Protein AF-A0A958AGR3-F1 (afdb_monomer_lite)

Foldseek 3Di:
DDDDDDDDDPDDDDDDDDDDDPDDPPPPPPPVPPPPPVVCQQLNVLVVVCVVVVHDLVNVCVVVVDDSQVNVCRNVVVPVSDDD

Structure (mmCIF, N/CA/C/O backbone):
data_AF-A0A958AGR3-F1
#
_entry.id   AF-A0A958AGR3-F1
#
loop_
_atom_site.group_PDB
_atom_site.id
_atom_site.type_symbol
_atom_site.label_atom_id
_atom_site.label_alt_id
_atom_site.label_comp_id
_atom_site.label_asym_id
_atom_site.label_entity_id
_atom_site.label_seq_id
_atom_site.pdbx_PDB_ins_code
_atom_site.Cartn_x
_atom_site.Cartn_y
_atom_site.Cartn_z
_atom_site.occupancy
_atom_site.B_iso_or_equiv
_atom_site.auth_seq_id
_atom_site.auth_comp_id
_atom_site.auth_asym_id
_atom_site.auth_atom_id
_atom_site.pdbx_PDB_model_num
ATOM 1 N N . MET A 1 1 ? 60.803 -60.811 -29.675 1.00 37.19 1 MET A N 1
ATOM 2 C CA . MET A 1 1 ? 60.960 -59.380 -30.015 1.00 37.19 1 MET A CA 1
ATOM 3 C C . MET A 1 1 ? 59.890 -59.010 -31.041 1.00 37.19 1 MET A C 1
ATOM 5 O O . MET A 1 1 ? 59.732 -59.745 -32.000 1.00 37.19 1 MET A O 1
ATOM 9 N N . PHE A 1 2 ? 59.124 -57.964 -30.706 1.00 49.03 2 PHE A N 1
ATOM 10 C CA . PHE A 1 2 ? 58.065 -57.174 -31.376 1.00 49.03 2 PHE A CA 1
ATOM 11 C C . PHE A 1 2 ? 57.514 -57.483 -32.790 1.00 49.03 2 PHE A C 1
ATOM 13 O O . PHE A 1 2 ? 58.268 -57.617 -33.743 1.00 49.03 2 PHE A O 1
ATOM 20 N N . ASN A 1 3 ? 56.178 -57.368 -32.915 1.00 34.12 3 ASN A N 1
ATOM 21 C CA . ASN A 1 3 ? 55.447 -56.765 -34.054 1.00 34.12 3 ASN A CA 1
ATOM 22 C C . ASN A 1 3 ? 54.087 -56.233 -33.529 1.00 34.12 3 ASN A C 1
ATOM 24 O O . ASN A 1 3 ? 53.392 -56.965 -32.832 1.00 34.12 3 ASN A O 1
ATOM 28 N N . LEU A 1 4 ? 53.826 -54.919 -33.483 1.00 41.56 4 LEU A N 1
ATOM 29 C CA . LEU A 1 4 ? 53.249 -53.995 -34.487 1.00 41.56 4 LEU A CA 1
ATOM 30 C C . LEU A 1 4 ? 51.822 -54.315 -34.995 1.00 41.56 4 LEU A C 1
ATOM 32 O O . LEU A 1 4 ? 51.606 -55.252 -35.747 1.00 41.56 4 LEU A O 1
ATOM 36 N N . THR A 1 5 ? 50.904 -53.448 -34.541 1.00 58.31 5 THR A N 1
ATOM 37 C CA . THR A 1 5 ? 49.686 -52.844 -35.131 1.00 58.31 5 THR A CA 1
ATOM 38 C C . THR A 1 5 ? 48.917 -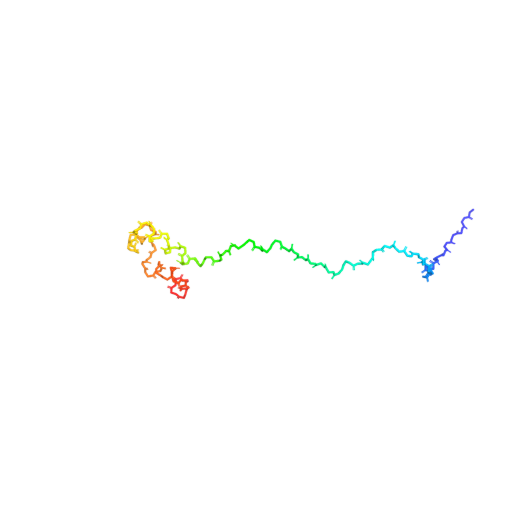53.574 -36.249 1.00 58.31 5 THR A C 1
ATOM 40 O O . THR A 1 5 ? 49.451 -53.952 -37.284 1.00 58.31 5 THR A O 1
ATOM 43 N N . SER A 1 6 ? 47.590 -53.623 -36.117 1.00 43.12 6 SER A N 1
ATOM 44 C CA . SER A 1 6 ? 46.709 -52.880 -37.031 1.00 43.12 6 SER A CA 1
ATOM 45 C C . SER A 1 6 ? 45.242 -52.960 -36.604 1.00 43.12 6 SER A C 1
ATOM 47 O O . SER A 1 6 ? 44.692 -54.005 -36.271 1.00 43.12 6 SER A O 1
ATOM 49 N N . SER A 1 7 ? 44.653 -51.769 -36.598 1.00 55.47 7 SER A N 1
ATOM 50 C CA . SER A 1 7 ? 43.235 -51.435 -36.597 1.00 55.47 7 SER A CA 1
ATOM 51 C C . SER A 1 7 ? 42.358 -52.462 -37.321 1.00 55.47 7 SER A C 1
ATOM 53 O O . SER A 1 7 ? 42.427 -52.599 -38.541 1.00 55.47 7 SER A O 1
ATOM 55 N N . THR A 1 8 ? 41.479 -53.135 -36.583 1.00 59.12 8 THR A N 1
ATOM 56 C CA . THR A 1 8 ? 40.323 -53.803 -37.183 1.00 59.12 8 THR A CA 1
ATOM 57 C C . THR A 1 8 ? 39.148 -52.822 -37.202 1.00 59.12 8 THR A C 1
ATOM 59 O O . THR A 1 8 ? 38.702 -52.413 -36.123 1.00 59.12 8 THR A O 1
ATOM 62 N N . PRO A 1 9 ? 38.610 -52.437 -38.375 1.00 49.47 9 PRO A N 1
ATOM 63 C CA . PRO A 1 9 ? 37.371 -51.677 -38.433 1.00 49.47 9 PRO A CA 1
ATOM 64 C C . PRO A 1 9 ? 36.235 -52.565 -37.922 1.00 49.47 9 PRO A C 1
ATOM 66 O O . PRO A 1 9 ? 36.025 -53.672 -38.419 1.00 49.47 9 PRO A O 1
ATOM 69 N N . LYS A 1 10 ? 35.510 -52.095 -36.902 1.00 45.59 10 LYS A N 1
ATOM 70 C CA . LYS A 1 10 ? 34.355 -52.811 -36.359 1.00 45.59 10 LYS A CA 1
ATOM 71 C C . LYS A 1 10 ? 33.237 -52.784 -37.400 1.00 45.59 10 LYS A C 1
ATOM 73 O O . LYS A 1 10 ? 32.543 -51.786 -37.570 1.00 45.59 10 LYS A O 1
ATOM 78 N N . THR A 1 11 ? 33.127 -53.881 -38.135 1.00 58.72 11 THR A N 1
ATOM 79 C CA . THR A 1 11 ? 32.050 -54.172 -39.072 1.00 58.72 11 THR A CA 1
ATOM 80 C C . THR A 1 11 ? 30.735 -54.317 -38.305 1.00 58.72 11 THR A C 1
ATOM 82 O O . THR A 1 11 ? 30.660 -54.972 -37.264 1.00 58.72 11 THR A O 1
ATOM 85 N N . TRP A 1 12 ? 29.681 -53.680 -38.813 1.00 56.88 12 TRP A N 1
ATOM 86 C CA . TRP A 1 12 ? 28.319 -53.825 -38.309 1.00 56.88 12 TRP A CA 1
ATOM 87 C C . TRP A 1 12 ? 27.733 -55.133 -38.841 1.00 56.88 12 TRP A C 1
ATOM 89 O O . TRP A 1 12 ? 27.103 -55.146 -39.895 1.00 56.88 12 TRP A O 1
ATOM 99 N N . GLN A 1 13 ? 27.964 -56.245 -38.143 1.00 48.38 13 GLN A N 1
ATOM 100 C CA . GLN A 1 13 ? 27.229 -57.482 -38.401 1.00 48.38 13 GLN A CA 1
ATOM 101 C C . GLN A 1 13 ? 26.373 -57.863 -37.194 1.00 48.38 13 GLN A C 1
ATOM 103 O O . GLN A 1 13 ? 26.850 -58.340 -36.170 1.00 48.38 13 GLN A O 1
ATOM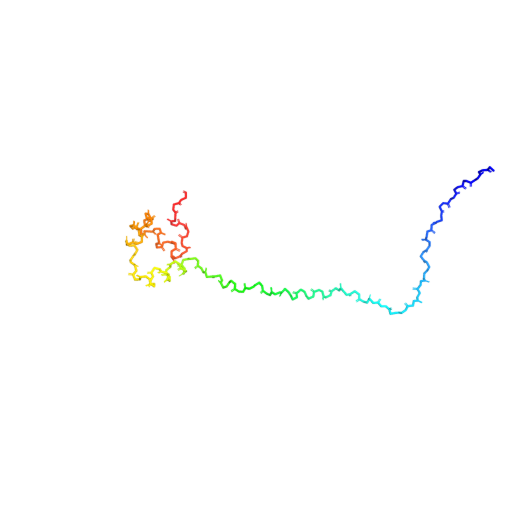 108 N N . THR A 1 14 ? 25.088 -57.553 -37.369 1.00 55.41 14 THR A N 1
ATOM 109 C CA . THR A 1 14 ? 23.901 -58.349 -37.044 1.00 55.41 14 THR A CA 1
ATOM 110 C C . THR A 1 14 ? 23.955 -59.192 -35.774 1.00 55.41 14 THR A C 1
ATOM 112 O O . THR A 1 14 ? 24.299 -60.371 -35.805 1.00 55.41 14 THR A O 1
ATOM 115 N N . VAL A 1 15 ? 23.447 -58.623 -34.678 1.00 48.97 15 VAL A N 1
ATOM 116 C CA . VAL A 1 15 ? 22.797 -59.416 -33.631 1.00 48.97 15 VAL A CA 1
ATOM 117 C C . VAL A 1 15 ? 21.287 -59.215 -33.761 1.00 48.97 15 VAL A C 1
ATOM 119 O O . VAL A 1 15 ? 20.733 -58.174 -33.423 1.00 48.97 15 VAL A O 1
ATOM 122 N N . SER A 1 16 ? 20.609 -60.207 -34.331 1.00 53.75 16 SER A N 1
ATOM 123 C CA . SER A 1 16 ? 19.157 -60.328 -34.231 1.00 53.75 16 SER A CA 1
ATOM 124 C C . SER A 1 16 ? 18.848 -61.223 -33.039 1.00 53.75 16 SER A C 1
ATOM 126 O O . SER A 1 16 ? 19.022 -62.438 -33.122 1.00 53.75 16 SER A O 1
ATOM 128 N N . ARG A 1 17 ? 18.357 -60.649 -31.939 1.00 45.88 17 ARG A N 1
ATOM 129 C CA . ARG A 1 17 ? 17.441 -61.365 -31.046 1.00 45.88 17 ARG A CA 1
ATOM 130 C C . ARG A 1 17 ? 16.592 -60.389 -30.241 1.00 45.88 17 ARG A C 1
ATOM 132 O O . ARG A 1 17 ? 17.080 -59.644 -29.406 1.00 45.88 17 ARG A O 1
ATOM 139 N N . GLN A 1 18 ? 15.324 -60.426 -30.623 1.00 48.16 18 GLN A N 1
ATOM 140 C CA . GLN A 1 18 ? 14.098 -60.017 -29.961 1.00 48.16 18 GLN A CA 1
ATOM 141 C C . GLN A 1 18 ? 14.166 -59.760 -28.448 1.00 48.16 18 GLN A C 1
ATOM 143 O O . GLN A 1 18 ? 14.763 -60.537 -27.709 1.00 48.16 18 GLN A O 1
ATOM 148 N N . ALA A 1 19 ? 13.356 -58.775 -28.051 1.00 47.06 19 ALA A N 1
ATOM 149 C CA . ALA A 1 19 ? 12.956 -58.417 -26.694 1.00 47.06 19 ALA A CA 1
ATOM 150 C C . ALA A 1 19 ? 14.041 -57.697 -25.899 1.00 47.06 19 ALA A C 1
ATOM 152 O O . ALA A 1 19 ? 14.800 -58.276 -25.143 1.00 47.06 19 ALA A O 1
ATOM 153 N N . ASP A 1 20 ? 14.112 -56.391 -26.093 1.00 48.53 20 ASP A N 1
ATOM 154 C CA . ASP A 1 20 ? 13.616 -55.458 -25.090 1.00 48.53 20 ASP A CA 1
ATOM 155 C C . ASP A 1 20 ? 13.815 -54.047 -25.645 1.00 48.53 20 ASP A C 1
ATOM 157 O O . ASP A 1 20 ? 14.696 -53.804 -26.470 1.00 48.53 20 ASP A O 1
ATOM 161 N N . ARG A 1 21 ? 13.050 -53.089 -25.122 1.00 53.12 21 ARG A N 1
ATOM 162 C CA . ARG A 1 21 ? 13.306 -51.646 -25.276 1.00 53.12 21 ARG A CA 1
ATOM 163 C C . ARG A 1 21 ? 12.892 -51.053 -26.630 1.00 53.12 21 ARG A C 1
ATOM 165 O O . ARG A 1 21 ? 13.705 -50.500 -27.367 1.00 53.12 21 ARG A O 1
ATOM 172 N N . VAL A 1 22 ? 11.584 -51.023 -26.894 1.00 48.22 22 VAL A N 1
ATOM 173 C CA . VAL A 1 22 ? 11.039 -49.846 -27.587 1.00 48.22 22 VAL A CA 1
ATOM 174 C C . VAL A 1 22 ? 11.138 -48.663 -26.619 1.00 48.22 22 VAL A C 1
ATOM 176 O O . VAL A 1 22 ? 10.412 -48.572 -25.632 1.00 48.22 22 VAL A O 1
ATOM 179 N N . ASN A 1 23 ? 12.149 -47.831 -26.870 1.00 50.00 23 ASN A N 1
ATOM 180 C CA . ASN A 1 23 ? 12.303 -46.449 -26.414 1.00 50.00 23 ASN A CA 1
ATOM 181 C C . ASN A 1 23 ? 10.914 -45.778 -26.325 1.00 50.00 23 ASN A C 1
ATOM 183 O O . ASN A 1 23 ? 10.182 -45.744 -27.307 1.00 50.00 23 ASN A O 1
ATOM 187 N N . ALA A 1 24 ? 10.429 -45.357 -25.160 1.00 55.69 24 ALA A N 1
ATOM 188 C CA . ALA A 1 24 ? 10.958 -44.235 -24.384 1.00 55.69 24 ALA A CA 1
ATOM 189 C C . ALA A 1 24 ? 11.020 -42.913 -25.181 1.00 55.69 24 ALA A C 1
ATOM 191 O O . ALA A 1 24 ? 11.994 -42.181 -25.084 1.00 55.69 24 ALA A O 1
ATOM 192 N N . GLU A 1 25 ? 9.970 -42.592 -25.947 1.00 48.50 25 GLU A N 1
ATOM 193 C CA . GLU A 1 25 ? 9.754 -41.239 -26.506 1.00 48.50 25 GLU A CA 1
ATOM 194 C C . GLU A 1 25 ? 8.325 -40.713 -26.319 1.00 48.50 25 GLU A C 1
ATOM 196 O O . GLU A 1 25 ? 7.924 -39.731 -26.929 1.00 48.50 25 GLU A O 1
ATOM 201 N N . GLN A 1 26 ? 7.541 -41.318 -25.432 1.00 45.16 26 GLN A N 1
ATOM 202 C CA . GLN A 1 26 ? 6.365 -40.646 -24.882 1.00 45.16 26 GLN A CA 1
ATOM 203 C C . GLN A 1 26 ? 6.674 -40.375 -23.425 1.00 45.16 26 GLN A C 1
ATOM 205 O O . GLN A 1 26 ? 6.135 -40.998 -22.513 1.00 45.16 26 GLN A O 1
ATOM 210 N N . ASN A 1 27 ? 7.641 -39.480 -23.223 1.0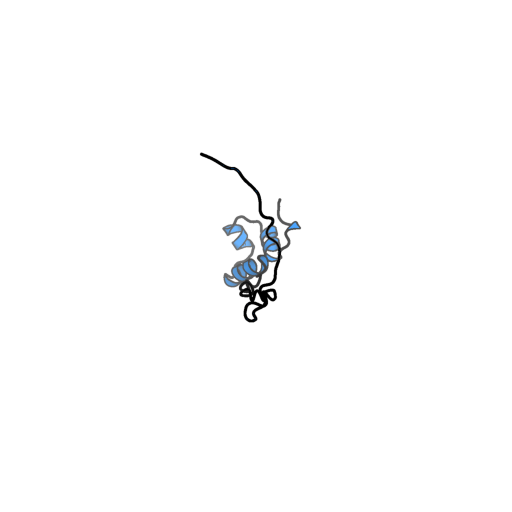0 50.62 27 ASN A N 1
ATOM 211 C CA . ASN A 1 27 ? 7.830 -38.844 -21.939 1.00 50.62 27 ASN A CA 1
ATOM 212 C C . ASN A 1 27 ? 6.608 -37.957 -21.702 1.00 50.62 27 ASN A C 1
ATOM 214 O O . ASN A 1 27 ? 6.611 -36.755 -21.961 1.00 50.62 27 ASN A O 1
ATOM 218 N N . VAL A 1 28 ? 5.527 -38.607 -21.267 1.00 50.91 28 VAL A N 1
ATOM 219 C CA . VAL A 1 28 ? 4.430 -37.989 -20.549 1.00 50.91 28 VAL A CA 1
ATOM 220 C C . VAL A 1 28 ? 5.074 -37.513 -19.263 1.00 50.91 28 VAL A C 1
ATOM 222 O O . VAL A 1 28 ? 5.051 -38.185 -18.234 1.00 50.91 28 VAL A O 1
ATOM 225 N N . TYR A 1 29 ? 5.715 -36.354 -19.339 1.00 45.12 29 TYR A N 1
ATOM 226 C CA . TYR A 1 29 ? 5.937 -35.535 -18.178 1.00 45.12 29 TYR A CA 1
ATOM 227 C C . TYR A 1 29 ? 4.537 -35.163 -17.681 1.00 45.12 29 TYR A C 1
ATOM 229 O O . TYR A 1 29 ? 4.040 -34.066 -17.923 1.00 45.12 29 TYR A O 1
ATOM 237 N N . THR A 1 30 ? 3.899 -36.092 -16.964 1.00 57.94 30 THR A N 1
ATOM 238 C CA . THR A 1 30 ? 2.999 -35.781 -15.864 1.00 57.94 30 THR A CA 1
ATOM 239 C C . THR A 1 30 ? 3.880 -35.067 -14.861 1.00 57.94 30 THR A C 1
ATOM 241 O O . THR A 1 30 ? 4.339 -35.620 -13.863 1.00 57.94 30 THR A O 1
ATOM 244 N N . GLN A 1 31 ? 4.209 -33.824 -15.192 1.00 55.84 31 GLN A N 1
ATOM 245 C CA . GLN A 1 31 ? 4.629 -32.889 -14.189 1.00 55.84 31 GLN A CA 1
ATOM 246 C C . GLN A 1 31 ? 3.463 -32.877 -13.204 1.00 55.84 31 GLN A C 1
ATOM 248 O O . GLN A 1 31 ? 2.308 -32.849 -13.653 1.00 55.84 31 GLN A O 1
ATOM 253 N N . PRO A 1 32 ? 3.703 -32.941 -11.885 1.00 51.19 32 PRO A N 1
ATOM 254 C CA . PRO A 1 32 ? 2.727 -32.354 -10.98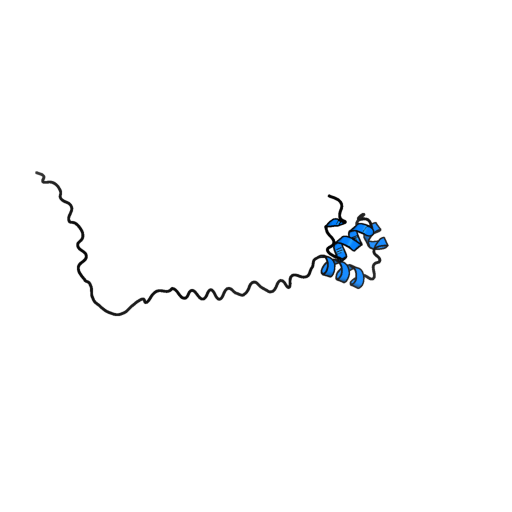9 1.00 51.19 32 PRO A CA 1
ATOM 255 C C . PRO A 1 32 ? 2.468 -30.964 -11.573 1.00 51.19 32 PRO A C 1
ATOM 257 O O . PRO A 1 32 ? 3.389 -30.149 -11.600 1.00 51.19 32 PRO A O 1
ATOM 260 N N . SER A 1 33 ? 1.288 -30.769 -12.188 1.00 52.25 33 SER A N 1
ATOM 261 C CA . SER A 1 33 ? 0.876 -29.478 -12.743 1.00 52.25 33 SER A CA 1
ATOM 262 C C . SER A 1 33 ? 1.240 -28.491 -11.660 1.00 52.25 33 SER A C 1
ATOM 264 O O . SER A 1 33 ? 0.762 -28.733 -10.543 1.00 52.25 33 SER A O 1
ATOM 266 N N . PRO A 1 34 ? 2.153 -27.527 -11.919 1.00 55.53 34 PRO A N 1
ATOM 267 C CA . PRO A 1 34 ? 2.721 -26.702 -10.871 1.00 55.53 34 PRO A CA 1
ATOM 268 C C . PRO A 1 34 ? 1.536 -26.266 -10.051 1.00 55.53 34 PRO A C 1
ATOM 270 O O . PRO A 1 34 ? 0.565 -25.745 -10.612 1.00 55.53 34 PRO A O 1
ATOM 273 N N . SER A 1 35 ? 1.563 -26.698 -8.788 1.00 51.97 35 SER A N 1
ATOM 274 C CA . SER A 1 35 ? 0.647 -26.312 -7.734 1.00 51.97 35 SER A CA 1
ATOM 275 C C . SER A 1 35 ? 0.014 -25.011 -8.146 1.00 51.97 35 SER A C 1
ATOM 277 O O . SER A 1 35 ? 0.759 -24.069 -8.415 1.00 51.97 35 SER A O 1
ATOM 279 N N . ALA A 1 36 ? -1.309 -24.990 -8.293 1.00 52.25 36 ALA A N 1
ATOM 280 C CA . ALA A 1 36 ? -2.055 -23.766 -8.477 1.00 52.25 36 ALA A CA 1
ATOM 281 C C . ALA A 1 36 ? -1.738 -22.849 -7.284 1.00 52.25 36 ALA A C 1
ATOM 283 O O . ALA A 1 36 ? -2.525 -22.690 -6.357 1.00 52.25 36 ALA A O 1
ATOM 284 N N . HIS A 1 37 ? -0.574 -22.201 -7.320 1.00 51.62 37 HIS A N 1
ATOM 285 C CA . HIS A 1 37 ? -0.431 -20.801 -7.057 1.00 51.62 37 HIS A CA 1
ATOM 286 C C . HIS A 1 37 ? -1.441 -20.210 -8.022 1.00 51.62 37 HIS A C 1
ATOM 288 O O . HIS A 1 37 ? -1.115 -19.845 -9.148 1.00 51.62 37 HIS A O 1
ATOM 294 N N . SER A 1 38 ? -2.715 -20.263 -7.619 1.00 58.47 38 SER A N 1
ATOM 295 C CA . SER A 1 38 ? -3.732 -19.361 -8.092 1.00 58.47 38 SER A CA 1
ATOM 296 C C . SER A 1 38 ? -3.000 -18.049 -8.019 1.00 58.47 38 SER A C 1
ATOM 298 O O . SER A 1 38 ? -2.613 -17.651 -6.916 1.00 58.47 38 SER A O 1
ATOM 300 N N . VAL A 1 39 ? -2.618 -17.523 -9.180 1.00 61.09 39 VAL A N 1
ATOM 301 C CA . VAL A 1 39 ? -1.867 -16.284 -9.283 1.00 61.09 39 VAL A CA 1
ATOM 302 C C . VAL A 1 39 ? -2.849 -15.258 -8.752 1.00 61.09 39 VAL A C 1
ATOM 304 O O . VAL A 1 39 ? -3.685 -14.744 -9.485 1.00 61.09 39 VAL A O 1
ATOM 307 N N . ARG A 1 40 ? -2.898 -15.121 -7.425 1.00 63.84 40 ARG A N 1
ATOM 308 C CA . ARG A 1 40 ? -3.691 -14.105 -6.776 1.00 63.84 40 ARG A CA 1
ATOM 309 C C . ARG A 1 40 ? -2.954 -12.847 -7.158 1.00 63.84 40 ARG A C 1
ATOM 311 O O . ARG A 1 40 ? -1.787 -12.688 -6.802 1.00 63.84 40 ARG A O 1
ATOM 318 N N . ASP A 1 41 ? -3.633 -12.046 -7.957 1.00 85.56 41 ASP A N 1
ATOM 319 C CA . ASP A 1 41 ? -3.162 -10.734 -8.341 1.00 85.56 41 ASP A CA 1
ATOM 320 C C . ASP A 1 41 ? -2.760 -9.970 -7.077 1.00 85.56 41 ASP A C 1
ATOM 322 O O . ASP A 1 41 ? -3.470 -10.044 -6.061 1.00 85.56 41 ASP A O 1
ATOM 326 N N . LEU A 1 42 ? -1.589 -9.329 -7.087 1.00 91.00 42 LEU A N 1
ATOM 327 C CA . LEU A 1 42 ? -1.020 -8.752 -5.867 1.00 91.00 42 LEU A CA 1
ATOM 328 C C . LEU A 1 42 ? -1.968 -7.694 -5.300 1.00 91.00 42 LEU A C 1
ATOM 330 O O . LEU A 1 42 ? -2.216 -7.687 -4.091 1.00 91.00 42 LEU A O 1
ATOM 334 N N . GLY A 1 43 ? -2.552 -6.862 -6.163 1.00 95.81 43 GLY A N 1
ATOM 335 C CA . GLY A 1 43 ? -3.525 -5.860 -5.758 1.00 95.81 43 GLY A CA 1
ATOM 336 C C . GLY A 1 43 ? -4.774 -6.451 -5.119 1.00 95.81 43 GLY A C 1
ATOM 337 O O . GLY A 1 43 ? -5.244 -5.941 -4.097 1.00 95.81 43 GLY A O 1
ATOM 338 N N . GLY A 1 44 ? -5.249 -7.592 -5.623 1.00 96.06 44 GLY A N 1
ATOM 339 C CA . GLY A 1 44 ? -6.331 -8.355 -5.002 1.00 96.06 44 GLY A CA 1
ATOM 340 C C . GLY A 1 44 ? -5.998 -8.793 -3.572 1.00 96.06 44 GLY A C 1
ATOM 341 O O . GLY A 1 44 ? -6.810 -8.607 -2.665 1.00 96.06 44 GLY A O 1
ATOM 342 N N . VAL A 1 45 ? -4.785 -9.311 -3.346 1.00 96.25 45 VAL A N 1
ATOM 343 C CA . VAL A 1 45 ? -4.323 -9.723 -2.007 1.00 96.25 45 VAL A CA 1
ATOM 344 C C . VAL A 1 45 ? -4.224 -8.530 -1.058 1.00 96.25 45 VAL A C 1
ATOM 346 O O . VAL A 1 45 ? -4.642 -8.623 0.097 1.00 96.25 45 VAL A O 1
ATOM 349 N N . LEU A 1 46 ? -3.674 -7.407 -1.520 1.00 96.94 46 LEU A N 1
ATOM 350 C CA . LEU A 1 46 ? -3.521 -6.204 -0.701 1.00 96.94 46 LEU A CA 1
ATOM 351 C C . LEU A 1 46 ? -4.880 -5.632 -0.285 1.00 96.94 46 LEU A C 1
ATOM 353 O O . LEU A 1 46 ? -5.093 -5.354 0.898 1.00 96.94 46 LEU A O 1
ATOM 357 N N . ARG A 1 47 ? -5.817 -5.551 -1.233 1.00 98.12 47 ARG A N 1
ATOM 358 C CA . ARG A 1 47 ? -7.185 -5.090 -0.992 1.00 98.12 47 ARG A CA 1
ATOM 359 C C . ARG A 1 47 ? -7.921 -5.986 -0.003 1.00 98.12 47 ARG A C 1
ATOM 361 O O . ARG A 1 47 ? -8.465 -5.485 0.975 1.00 98.12 47 ARG A O 1
ATOM 368 N N . GLU A 1 48 ? -7.873 -7.305 -0.211 1.00 97.62 48 GLU A N 1
ATOM 369 C CA . GLU A 1 48 ? -8.479 -8.300 0.686 1.00 97.62 48 GLU A CA 1
ATOM 370 C C . GLU A 1 48 ? -7.977 -8.123 2.124 1.00 97.62 48 GLU A C 1
ATOM 372 O O . GLU A 1 48 ? -8.765 -8.129 3.069 1.00 97.62 48 GLU A O 1
ATOM 377 N N . ARG A 1 49 ? -6.667 -7.913 2.308 1.00 97.44 49 ARG A N 1
ATOM 378 C CA . ARG A 1 49 ? -6.084 -7.687 3.637 1.00 97.44 49 ARG A CA 1
ATOM 379 C C . ARG A 1 49 ? -6.518 -6.364 4.253 1.00 97.44 49 ARG A C 1
ATOM 381 O O . ARG A 1 49 ? -6.856 -6.354 5.435 1.00 97.44 49 ARG A O 1
ATOM 388 N N . ARG A 1 50 ? -6.525 -5.273 3.484 1.00 98.19 50 ARG A N 1
ATOM 389 C CA . ARG A 1 50 ? -6.974 -3.964 3.972 1.00 98.19 50 ARG A CA 1
ATOM 390 C C . ARG A 1 50 ? -8.441 -4.018 4.412 1.00 98.19 50 ARG A C 1
ATOM 392 O O . ARG A 1 50 ? -8.758 -3.577 5.517 1.00 98.19 50 ARG A O 1
ATOM 399 N N . ASP A 1 51 ? -9.306 -4.604 3.586 1.00 98.38 51 ASP A N 1
ATOM 400 C CA . ASP A 1 51 ? -10.737 -4.739 3.868 1.00 98.38 51 ASP A CA 1
ATOM 401 C C . ASP A 1 51 ? -10.987 -5.656 5.078 1.00 98.38 51 ASP A C 1
ATOM 403 O O . ASP A 1 51 ? -11.786 -5.316 5.949 1.00 98.38 51 ASP A O 1
ATOM 407 N N . ALA A 1 52 ? -10.249 -6.766 5.207 1.00 98.38 52 ALA A N 1
ATOM 408 C CA . ALA A 1 52 ? -10.331 -7.656 6.371 1.00 98.38 52 ALA A CA 1
ATOM 409 C C . ALA A 1 52 ? -9.914 -6.976 7.688 1.00 98.38 52 ALA A C 1
ATOM 411 O O . ALA A 1 52 ? -10.381 -7.358 8.760 1.00 98.38 52 ALA A O 1
ATOM 412 N N . MET A 1 53 ? -9.043 -5.967 7.618 1.00 97.75 53 MET A N 1
ATOM 413 C CA . MET A 1 53 ? -8.656 -5.142 8.763 1.00 97.75 53 MET A CA 1
ATOM 414 C C . MET A 1 53 ? -9.641 -3.997 9.041 1.00 97.75 53 MET A C 1
ATOM 416 O O . MET A 1 53 ? -9.493 -3.316 10.052 1.00 97.75 53 MET A O 1
ATOM 420 N N . GLY A 1 54 ? -10.614 -3.753 8.155 1.00 98.44 54 GLY A N 1
ATOM 421 C CA . GLY A 1 54 ? -11.488 -2.580 8.220 1.00 98.44 54 GLY A CA 1
ATOM 422 C C . GLY A 1 54 ? -10.738 -1.256 8.047 1.00 98.44 54 GLY A C 1
ATOM 423 O O . GLY A 1 54 ? -11.237 -0.219 8.474 1.00 98.44 54 GLY A O 1
ATOM 424 N N . ALA A 1 55 ? -9.538 -1.288 7.457 1.00 98.44 55 ALA A N 1
ATOM 425 C CA . ALA A 1 55 ? -8.673 -0.124 7.343 1.00 98.44 55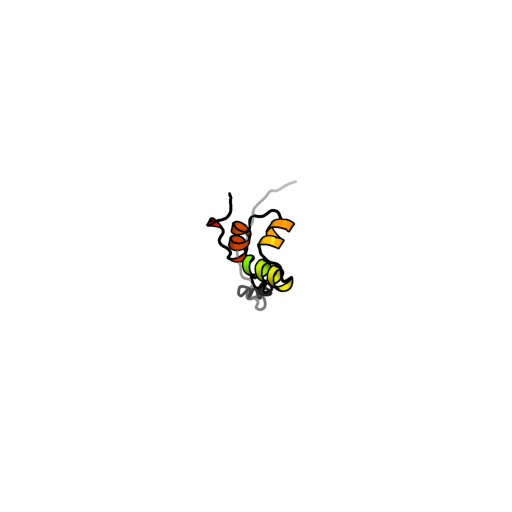 ALA A CA 1
ATOM 426 C C . ALA A 1 55 ? -8.991 0.691 6.081 1.00 98.44 55 ALA A C 1
ATOM 428 O O . ALA A 1 55 ? -9.150 0.172 4.972 1.00 98.44 55 ALA A O 1
ATOM 429 N N . SER A 1 56 ? -9.025 2.006 6.231 1.00 98.62 56 SER A N 1
ATOM 430 C CA . SER A 1 56 ? -9.053 2.957 5.128 1.00 98.62 56 SER A CA 1
ATOM 431 C C . SER A 1 56 ? -7.667 3.108 4.493 1.00 98.62 56 SER A C 1
ATOM 433 O O . SER A 1 56 ? -6.633 2.888 5.128 1.00 98.62 56 SER A O 1
ATOM 435 N N . LEU A 1 57 ? -7.617 3.563 3.237 1.00 98.56 57 LEU A N 1
ATOM 436 C CA . LEU A 1 57 ? -6.341 3.882 2.585 1.00 98.56 57 LEU A CA 1
ATOM 437 C C . LEU A 1 57 ? -5.559 4.981 3.336 1.00 98.56 57 LEU A C 1
ATOM 439 O O . LEU A 1 57 ? -4.335 4.994 3.273 1.00 98.56 57 LEU A O 1
ATOM 443 N N . ALA A 1 58 ? -6.236 5.875 4.067 1.00 98.62 58 ALA A N 1
ATOM 444 C CA . ALA A 1 58 ? -5.597 6.912 4.883 1.0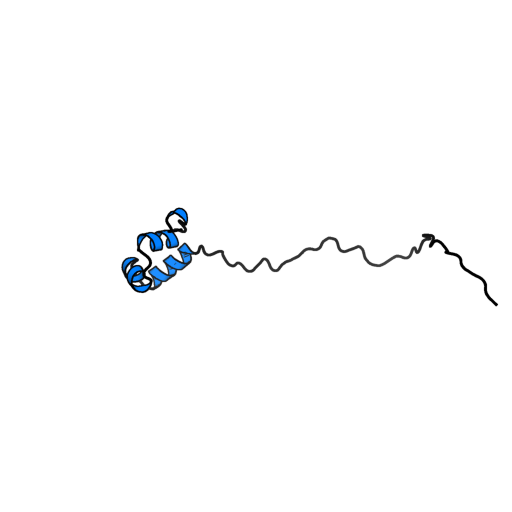0 98.62 58 ALA A CA 1
ATOM 445 C C . ALA A 1 58 ? -4.876 6.336 6.116 1.00 98.62 58 ALA A C 1
ATOM 447 O O . ALA A 1 58 ? -3.766 6.757 6.458 1.00 98.62 58 ALA A O 1
ATOM 448 N N . GLU A 1 59 ? -5.478 5.342 6.772 1.00 98.62 59 GLU A N 1
ATOM 449 C CA . GLU A 1 59 ? -4.842 4.615 7.877 1.00 98.62 59 GLU A CA 1
ATOM 450 C C . GLU A 1 59 ? -3.642 3.804 7.380 1.00 98.62 59 GLU A C 1
ATOM 452 O O . GLU A 1 59 ? -2.570 3.847 7.989 1.00 98.62 59 GLU A O 1
ATOM 457 N N . VAL A 1 60 ? -3.776 3.138 6.226 1.00 98.56 60 VAL A N 1
ATOM 458 C CA . VAL A 1 60 ? -2.663 2.408 5.598 1.00 98.56 60 VAL A CA 1
ATOM 459 C C . VAL A 1 60 ? -1.545 3.361 5.163 1.00 98.56 60 VAL A C 1
ATOM 461 O O . VAL A 1 60 ? -0.373 3.049 5.376 1.00 98.56 60 VAL A O 1
ATOM 464 N N . GLU A 1 61 ? -1.863 4.543 4.627 1.00 98.69 61 GLU A N 1
ATOM 465 C CA . GLU A 1 61 ? -0.870 5.584 4.316 1.00 98.69 61 GLU A CA 1
ATOM 466 C C . GLU A 1 61 ? -0.103 6.011 5.570 1.00 98.69 61 GLU A C 1
ATOM 468 O O . GLU A 1 61 ? 1.120 6.139 5.542 1.00 98.69 61 GLU A O 1
ATOM 473 N N . THR A 1 62 ? -0.796 6.173 6.696 1.00 98.56 62 THR A N 1
ATOM 474 C CA . THR A 1 62 ? -0.167 6.572 7.960 1.00 98.56 62 THR A CA 1
ATOM 475 C C . THR A 1 62 ? 0.784 5.487 8.479 1.00 98.56 62 THR A C 1
ATOM 477 O O . THR A 1 62 ? 1.892 5.800 8.924 1.00 98.56 62 THR A O 1
ATOM 480 N N . ALA A 1 63 ? 0.384 4.216 8.375 1.00 98.19 63 ALA A N 1
ATOM 481 C CA . ALA A 1 63 ? 1.165 3.065 8.828 1.00 98.19 63 ALA A CA 1
ATOM 482 C C . ALA A 1 63 ? 2.372 2.745 7.926 1.00 98.19 63 ALA A C 1
ATOM 484 O O . ALA A 1 63 ? 3.438 2.390 8.424 1.00 98.19 63 ALA A O 1
ATOM 485 N N . THR A 1 64 ? 2.216 2.868 6.606 1.00 97.62 64 THR A N 1
ATOM 486 C CA . THR A 1 64 ? 3.227 2.448 5.613 1.00 97.62 64 THR A CA 1
ATOM 487 C C . THR A 1 64 ? 4.053 3.599 5.050 1.00 97.62 64 THR A C 1
ATOM 489 O O . THR A 1 64 ? 5.104 3.367 4.460 1.00 97.62 64 THR A O 1
ATOM 492 N N . ARG A 1 65 ? 3.582 4.843 5.210 1.00 98.19 65 ARG A N 1
ATOM 493 C CA . ARG A 1 65 ? 4.105 6.052 4.550 1.00 98.19 65 ARG A CA 1
ATOM 494 C C . ARG A 1 65 ? 4.016 6.030 3.020 1.00 98.19 65 ARG A C 1
ATOM 496 O O . ARG A 1 65 ? 4.618 6.877 2.362 1.00 98.19 65 ARG A O 1
ATOM 503 N N . ILE A 1 66 ? 3.236 5.117 2.445 1.00 97.75 66 ILE A N 1
ATOM 504 C CA . ILE A 1 66 ? 2.923 5.098 1.015 1.00 97.75 66 ILE A CA 1
ATOM 505 C C . ILE A 1 66 ? 1.682 5.961 0.796 1.00 97.75 66 ILE A C 1
ATOM 507 O O . ILE A 1 66 ? 0.645 5.725 1.408 1.00 97.75 66 ILE A O 1
ATOM 511 N N . ARG A 1 67 ? 1.767 6.963 -0.088 1.00 98.38 67 ARG A N 1
ATOM 512 C CA . ARG A 1 67 ? 0.631 7.856 -0.369 1.00 98.38 67 ARG A CA 1
ATOM 513 C C . ARG A 1 67 ? -0.602 7.068 -0.816 1.00 98.38 67 ARG A C 1
ATOM 515 O O . ARG A 1 67 ? -0.471 6.169 -1.647 1.00 98.38 67 ARG A O 1
ATOM 522 N N . GLN A 1 68 ? -1.796 7.493 -0.388 1.00 98.56 68 GLN A N 1
ATOM 523 C CA . GLN A 1 68 ? -3.085 6.896 -0.784 1.00 98.56 68 GLN A CA 1
ATOM 524 C C . GLN A 1 68 ? -3.205 6.611 -2.289 1.00 98.56 68 GLN A C 1
ATOM 526 O O . GLN A 1 68 ? -3.644 5.531 -2.676 1.00 98.56 68 GLN A O 1
ATOM 531 N N . LYS A 1 69 ? -2.757 7.548 -3.142 1.00 98.12 69 LYS A N 1
ATOM 532 C CA . LYS A 1 69 ? -2.754 7.383 -4.608 1.00 98.12 69 LYS A CA 1
ATOM 533 C C . LYS A 1 69 ? -2.030 6.104 -5.050 1.00 98.12 69 LYS A C 1
ATOM 535 O O . LYS A 1 69 ? -2.501 5.424 -5.952 1.00 98.12 69 LYS A O 1
ATOM 540 N N . TYR A 1 70 ? -0.890 5.793 -4.440 1.00 98.44 70 TYR A N 1
ATOM 541 C CA . TYR A 1 70 ? -0.074 4.641 -4.819 1.00 98.44 70 TYR A CA 1
ATOM 542 C C . TYR A 1 70 ? -0.572 3.351 -4.177 1.00 98.44 70 TYR A C 1
ATOM 544 O O . TYR A 1 70 ? -0.490 2.307 -4.804 1.00 98.44 70 TYR A O 1
ATOM 552 N N . LEU A 1 71 ? -1.157 3.416 -2.978 1.00 98.38 71 LEU A N 1
ATOM 553 C CA . LEU A 1 71 ? -1.856 2.270 -2.390 1.00 98.38 71 LEU A CA 1
ATOM 554 C C . LEU A 1 71 ? -3.036 1.831 -3.264 1.00 98.38 71 LEU A C 1
ATOM 556 O O . LEU A 1 71 ? -3.175 0.648 -3.550 1.00 98.38 71 LEU A O 1
ATOM 560 N N . ALA A 1 72 ? -3.832 2.785 -3.753 1.00 98.19 72 ALA A N 1
ATOM 561 C CA . ALA A 1 72 ? -4.915 2.497 -4.687 1.00 98.19 72 ALA A CA 1
ATOM 562 C C . ALA A 1 72 ? -4.397 1.877 -5.996 1.00 98.19 72 ALA A C 1
ATOM 564 O O . ALA A 1 72 ? -4.971 0.900 -6.463 1.00 98.19 72 ALA A O 1
ATOM 565 N N . ALA A 1 73 ? -3.295 2.405 -6.543 1.00 98.12 73 ALA A N 1
ATOM 566 C CA . ALA A 1 73 ? -2.655 1.863 -7.741 1.00 98.12 73 ALA A CA 1
ATOM 567 C C . ALA A 1 73 ? -2.127 0.434 -7.531 1.00 98.12 73 ALA A C 1
ATOM 569 O O . ALA A 1 73 ? -2.320 -0.417 -8.392 1.00 98.12 73 ALA A O 1
ATOM 570 N N . LEU A 1 74 ? -1.517 0.148 -6.374 1.00 97.31 74 LEU A N 1
ATOM 571 C CA . LEU A 1 74 ? -1.092 -1.204 -6.000 1.00 97.31 74 LEU A CA 1
ATOM 572 C C . LEU A 1 74 ? -2.286 -2.153 -5.883 1.00 97.31 74 LEU A C 1
ATOM 574 O O . LEU A 1 74 ? -2.207 -3.274 -6.357 1.00 97.31 74 LEU A O 1
ATOM 578 N N . GLU A 1 75 ? -3.396 -1.712 -5.285 1.00 97.81 75 GLU A N 1
ATOM 579 C CA . GLU A 1 75 ? -4.612 -2.523 -5.149 1.00 97.81 75 GLU A CA 1
ATOM 580 C C . GLU A 1 75 ? -5.353 -2.761 -6.469 1.00 97.81 75 GLU A C 1
ATOM 582 O O . GLU A 1 75 ? -6.196 -3.658 -6.530 1.00 97.81 75 GLU A O 1
ATOM 587 N N . SER A 1 76 ? -5.108 -1.943 -7.492 1.00 97.00 76 SER A N 1
ATOM 588 C CA . SER A 1 76 ? -5.681 -2.073 -8.836 1.00 97.00 76 SER A CA 1
ATOM 589 C C . SER A 1 76 ? -4.692 -2.608 -9.871 1.00 97.00 76 SER A C 1
ATOM 591 O O . SER A 1 76 ? -5.014 -2.575 -11.057 1.00 97.00 76 SER A O 1
ATOM 593 N N . ASP A 1 77 ? -3.493 -3.004 -9.439 1.00 95.38 77 ASP A N 1
ATOM 594 C CA . ASP A 1 77 ? -2.392 -3.450 -10.297 1.00 95.38 77 ASP A CA 1
ATOM 595 C C . ASP A 1 77 ? -2.068 -2.442 -11.430 1.00 95.38 77 ASP A C 1
ATOM 597 O O . ASP A 1 77 ? -1.655 -2.798 -12.535 1.00 95.38 77 ASP A O 1
ATOM 601 N N . ASP A 1 78 ? -2.239 -1.141 -11.143 1.00 95.94 78 ASP A N 1
ATOM 602 C CA . ASP A 1 78 ? -1.937 -0.034 -12.057 1.00 95.94 78 ASP A CA 1
ATOM 603 C C . ASP A 1 78 ? -0.507 0.477 -11.847 1.00 95.94 78 ASP A C 1
ATOM 605 O O . ASP A 1 78 ? -0.236 1.517 -11.236 1.00 95.94 78 ASP A O 1
ATOM 609 N N . TRP A 1 79 ? 0.437 -0.292 -12.379 1.00 94.94 79 TRP A N 1
ATOM 610 C CA . TRP A 1 79 ? 1.870 -0.037 -12.241 1.00 94.94 79 TRP A CA 1
ATOM 611 C C . TRP A 1 79 ? 2.325 1.296 -12.855 1.00 94.94 79 TRP A C 1
ATOM 613 O O . TRP A 1 79 ? 3.319 1.859 -12.404 1.00 94.94 79 TRP A O 1
ATOM 623 N N . HIS A 1 80 ? 1.598 1.840 -13.838 1.00 96.12 80 HIS A N 1
ATOM 624 C CA . HIS A 1 80 ? 1.967 3.086 -14.526 1.00 96.12 80 HIS A CA 1
ATOM 625 C C . HIS A 1 80 ? 1.823 4.327 -13.638 1.00 96.12 80 HIS A C 1
ATOM 627 O O . HIS A 1 80 ? 2.418 5.367 -13.922 1.00 96.12 80 HIS A O 1
ATOM 633 N N . LEU A 1 81 ? 1.020 4.240 -12.575 1.00 95.38 81 LEU A N 1
ATOM 634 C CA . LEU A 1 81 ? 0.825 5.329 -11.620 1.00 95.38 81 LEU A CA 1
ATOM 635 C C . LEU A 1 81 ? 1.855 5.335 -10.492 1.00 95.38 81 LEU A C 1
ATOM 637 O O . LEU A 1 81 ? 1.900 6.315 -9.739 1.00 95.38 81 LEU A O 1
ATOM 641 N N . LEU A 1 82 ? 2.638 4.264 -10.345 1.00 95.44 82 LEU A N 1
ATOM 642 C CA . LEU A 1 82 ? 3.665 4.182 -9.319 1.00 95.44 82 LEU A CA 1
ATOM 643 C C . LEU A 1 82 ? 4.862 5.065 -9.689 1.00 95.44 82 LEU A C 1
ATOM 645 O O . LEU A 1 82 ? 5.201 5.199 -10.864 1.00 95.44 82 LEU A O 1
ATOM 649 N N . PRO A 1 83 ? 5.510 5.688 -8.694 1.00 92.00 83 PRO A N 1
ATOM 650 C CA . PRO A 1 83 ? 6.744 6.413 -8.936 1.00 92.00 83 PRO A CA 1
ATOM 651 C C . PRO A 1 83 ? 7.863 5.421 -9.286 1.00 92.00 83 PRO A C 1
ATOM 653 O O . PRO A 1 83 ? 7.983 4.374 -8.647 1.00 92.00 83 PRO A O 1
ATOM 656 N N . GLY A 1 84 ? 8.685 5.781 -10.270 1.00 76.00 84 GLY A N 1
ATOM 657 C CA . GLY A 1 84 ? 9.861 5.043 -10.731 1.00 76.00 84 GLY A CA 1
ATOM 658 C C . GLY A 1 84 ? 10.970 6.002 -11.124 1.00 76.00 84 GLY A C 1
ATOM 659 O O . GLY A 1 84 ? 10.631 7.084 -11.656 1.00 76.00 84 GLY A O 1
#

Radius of gyration: 33.67 Å; chains: 1; bounding box: 72×69×48 Å

pLDDT: mean 74.9, std 23.27, range [34.12, 98.69]

Sequence (84 aa):
MFNLTSSTPKTWQTVSRQADRVNAEQNVYTQPSPSAHSVRDLGGVLRERRDAMGASLAEVETATRIRQKYLAALESDDWHLLPG

Secondary structure (DSSP, 8-state):
-------------------S---------------------HHHHHHHHHHHTT--HHHHHHHH---HHHHHHHHTT-GGGS--